Protein AF-A0A2H3IV23-F1 (afdb_monomer)

pLDDT: mean 81.57, std 17.46, range [33.62, 96.56]

Structure (mmCIF, N/CA/C/O backbone):
data_AF-A0A2H3IV23-F1
#
_entry.id   AF-A0A2H3IV23-F1
#
loop_
_atom_site.group_PDB
_atom_site.id
_atom_site.type_symbol
_atom_site.label_atom_id
_atom_site.label_alt_id
_atom_site.label_comp_id
_atom_site.label_asym_id
_atom_site.label_entity_id
_atom_site.label_seq_id
_atom_site.pdbx_PDB_ins_code
_atom_site.Cartn_x
_atom_site.Cartn_y
_atom_site.Cartn_z
_atom_site.occupancy
_atom_site.B_iso_or_equiv
_atom_site.auth_seq_id
_atom_site.auth_comp_id
_atom_site.auth_asym_id
_atom_site.auth_atom_id
_atom_site.pdbx_PDB_model_num
ATOM 1 N N . MET A 1 1 ? -26.158 -7.442 -4.035 1.00 34.50 1 MET A N 1
ATOM 2 C CA . MET A 1 1 ? -24.932 -8.212 -3.746 1.00 34.50 1 MET A CA 1
ATOM 3 C C . MET A 1 1 ? -24.919 -8.404 -2.241 1.00 34.50 1 MET A C 1
ATOM 5 O O . MET A 1 1 ? -25.072 -7.416 -1.539 1.00 34.50 1 MET A O 1
ATOM 9 N N . ASN A 1 2 ? -24.994 -9.652 -1.779 1.00 33.62 2 ASN A N 1
ATOM 10 C CA . ASN A 1 2 ? -25.450 -9.993 -0.429 1.00 33.62 2 ASN A CA 1
ATOM 11 C C . ASN A 1 2 ? -24.327 -9.905 0.611 1.00 33.62 2 ASN A C 1
ATOM 13 O O . ASN A 1 2 ? -23.191 -10.264 0.336 1.00 33.62 2 ASN A O 1
ATOM 17 N N . SER A 1 3 ? -24.723 -9.496 1.816 1.00 40.22 3 SER A N 1
ATOM 18 C CA . SER A 1 3 ? -23.963 -9.219 3.047 1.00 40.22 3 SER A CA 1
ATOM 19 C C . SER A 1 3 ? -23.136 -10.386 3.636 1.00 40.22 3 SER A C 1
ATOM 21 O O . SER A 1 3 ? -22.837 -10.371 4.826 1.00 40.22 3 SER A O 1
ATOM 23 N N . ILE A 1 4 ? -22.814 -11.424 2.860 1.00 42.53 4 ILE A N 1
ATOM 24 C CA . ILE A 1 4 ? -22.228 -12.684 3.360 1.00 42.53 4 ILE A CA 1
ATOM 25 C C . ILE A 1 4 ? -20.715 -12.782 3.065 1.00 42.53 4 ILE A C 1
ATOM 27 O O . ILE A 1 4 ? -20.032 -13.593 3.680 1.00 42.53 4 ILE A O 1
ATOM 31 N N . ASP A 1 5 ? -20.155 -11.921 2.208 1.00 45.47 5 ASP A N 1
ATOM 32 C CA . ASP A 1 5 ? -18.730 -11.990 1.826 1.00 45.47 5 ASP A CA 1
ATOM 33 C C . ASP A 1 5 ? -17.754 -11.290 2.795 1.00 45.47 5 ASP A C 1
ATOM 35 O O . ASP A 1 5 ? -16.554 -11.557 2.755 1.00 45.47 5 ASP A O 1
ATOM 39 N N . GLU A 1 6 ? -18.223 -10.439 3.713 1.00 47.69 6 GLU A N 1
ATOM 40 C CA . GLU A 1 6 ? -17.315 -9.668 4.585 1.00 47.69 6 GLU A CA 1
ATOM 41 C C . GLU A 1 6 ? -16.707 -10.497 5.730 1.00 47.69 6 GLU A C 1
ATOM 43 O O . GLU A 1 6 ? -15.592 -10.227 6.175 1.00 47.69 6 GLU A O 1
ATOM 48 N N . GLY A 1 7 ? -17.396 -11.549 6.188 1.00 39.31 7 GLY A N 1
ATOM 49 C CA . GLY A 1 7 ? -16.937 -12.374 7.314 1.00 39.31 7 GLY A CA 1
ATOM 50 C C . GLY A 1 7 ? -15.765 -13.304 6.976 1.00 39.31 7 GLY A C 1
ATOM 51 O O . GLY A 1 7 ? -14.946 -13.616 7.840 1.00 39.31 7 GLY A O 1
ATOM 52 N N . CYS A 1 8 ? -15.643 -13.735 5.718 1.00 44.31 8 CYS A N 1
ATOM 53 C CA . CYS A 1 8 ? -14.593 -14.668 5.296 1.00 44.31 8 CYS A CA 1
ATOM 54 C C . CYS A 1 8 ? -13.267 -13.987 4.924 1.00 44.31 8 CYS A C 1
ATOM 56 O O . CYS A 1 8 ? -12.233 -14.660 4.892 1.00 44.31 8 CYS A O 1
ATOM 58 N N . TYR A 1 9 ? -13.261 -12.671 4.700 1.00 48.44 9 TYR A N 1
ATOM 59 C CA . TYR A 1 9 ? -12.049 -11.939 4.319 1.00 48.44 9 TYR A CA 1
ATOM 60 C C . TYR A 1 9 ? -10.994 -11.920 5.443 1.00 48.44 9 TYR A C 1
ATOM 62 O O . TYR A 1 9 ? -9.793 -12.074 5.198 1.00 48.44 9 TYR A O 1
ATOM 70 N N . SER A 1 10 ? -11.446 -11.842 6.700 1.00 47.12 10 SER A N 1
ATOM 71 C CA . SER A 1 10 ? -10.565 -11.825 7.875 1.00 47.12 10 SER A CA 1
ATOM 72 C C . SER A 1 10 ? -9.782 -13.139 8.049 1.00 47.12 10 SER A C 1
ATOM 74 O O . SER A 1 10 ? -8.584 -13.117 8.325 1.00 47.12 10 SER A O 1
ATOM 76 N N . ILE A 1 11 ? -10.416 -14.294 7.799 1.00 49.06 11 ILE A N 1
ATOM 77 C CA . ILE A 1 11 ? -9.785 -15.618 7.964 1.00 49.06 11 ILE A CA 1
ATOM 78 C C . ILE A 1 11 ? -8.853 -15.956 6.791 1.00 49.06 11 ILE A C 1
ATOM 80 O O . ILE A 1 11 ? -7.791 -16.541 7.003 1.00 49.06 11 ILE A O 1
ATOM 84 N N . TYR A 1 12 ? -9.194 -15.560 5.559 1.00 44.66 12 TYR A N 1
ATOM 85 C CA . TYR A 1 12 ? -8.348 -15.809 4.381 1.00 44.66 12 TYR A CA 1
ATOM 86 C C . TYR A 1 12 ? -6.973 -15.122 4.482 1.00 44.66 12 TYR A C 1
ATOM 88 O O . TYR A 1 12 ? -5.968 -15.623 3.975 1.00 44.66 12 TYR A O 1
ATOM 96 N N . SER A 1 13 ? -6.914 -14.012 5.215 1.00 49.41 13 SER A N 1
ATOM 97 C CA . SER A 1 13 ? -5.696 -13.235 5.453 1.00 49.41 13 SER A CA 1
ATOM 98 C C . SER A 1 13 ? -4.696 -13.934 6.390 1.00 49.41 1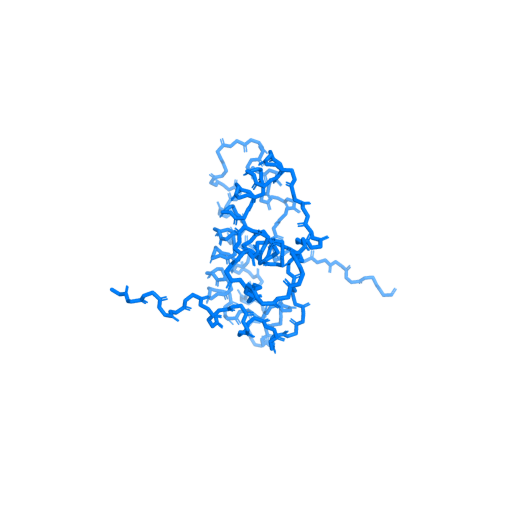3 SER A C 1
ATOM 100 O O . SER A 1 13 ? -3.506 -13.637 6.343 1.00 49.41 13 SER A O 1
ATOM 102 N N . ALA A 1 14 ? -5.139 -14.904 7.202 1.00 39.81 14 ALA A N 1
ATOM 103 C CA . ALA A 1 14 ? -4.300 -15.595 8.188 1.00 39.81 14 ALA A CA 1
ATOM 104 C C . ALA A 1 14 ? -3.403 -16.709 7.601 1.00 39.81 14 ALA A C 1
ATOM 106 O O . ALA A 1 14 ? -2.510 -17.198 8.289 1.00 39.81 14 ALA A O 1
ATOM 107 N N . GLY A 1 15 ? -3.644 -17.133 6.352 1.00 43.47 15 GLY A N 1
ATOM 108 C CA . GLY A 1 15 ? -2.881 -18.194 5.675 1.00 43.47 15 GLY A CA 1
ATOM 109 C C . GLY A 1 15 ? -1.707 -17.703 4.821 1.00 43.47 15 GLY A C 1
ATOM 110 O O . GLY A 1 15 ? -0.909 -18.517 4.354 1.00 43.47 15 GLY A O 1
ATOM 111 N N . ARG A 1 16 ? -1.585 -16.388 4.599 1.00 47.81 16 ARG A N 1
ATOM 112 C CA . ARG A 1 16 ? -0.392 -15.796 3.983 1.00 47.81 16 ARG A CA 1
ATOM 113 C C . ARG A 1 16 ? 0.693 -15.695 5.054 1.00 47.81 16 ARG A C 1
ATOM 115 O O . ARG A 1 16 ? 0.387 -15.413 6.211 1.00 47.81 16 ARG A O 1
ATOM 122 N N . GLN A 1 17 ? 1.952 -15.948 4.678 1.00 46.62 17 GLN A N 1
ATOM 123 C CA . GLN A 1 17 ? 3.106 -15.618 5.525 1.00 46.62 17 GLN A CA 1
ATOM 124 C C . GLN A 1 17 ? 2.877 -14.214 6.084 1.00 46.62 17 GLN A C 1
ATOM 126 O O . GLN A 1 17 ? 2.419 -13.354 5.337 1.00 46.62 17 GLN A O 1
ATOM 131 N N . TRP A 1 18 ? 3.086 -14.019 7.385 1.00 47.53 18 TRP A N 1
ATOM 132 C CA . TRP A 1 18 ? 2.712 -12.800 8.099 1.00 47.53 18 TRP A CA 1
ATOM 133 C C . TRP A 1 18 ? 3.399 -11.570 7.470 1.00 47.53 18 TRP A C 1
ATOM 135 O O . TRP A 1 18 ? 4.458 -11.141 7.905 1.00 47.53 18 TRP A O 1
ATOM 145 N N . SER A 1 19 ? 2.775 -10.982 6.451 1.00 52.44 19 SER A N 1
ATOM 146 C CA . SER A 1 19 ? 3.001 -9.617 5.968 1.00 52.44 19 SER A CA 1
ATOM 147 C C . SER A 1 19 ? 2.092 -8.648 6.735 1.00 52.44 19 SER A C 1
ATOM 149 O O . SER A 1 19 ? 1.723 -7.593 6.222 1.00 52.44 19 SER A O 1
ATOM 151 N N . GLY A 1 20 ? 1.616 -9.086 7.909 1.00 53.34 20 GLY A N 1
ATOM 152 C CA . GLY A 1 20 ? 0.446 -8.580 8.607 1.00 53.34 20 GLY A CA 1
ATOM 153 C C . GLY A 1 20 ? 0.659 -7.152 9.056 1.00 53.34 20 GLY A C 1
ATOM 154 O O . GLY A 1 20 ? 1.249 -6.903 10.105 1.00 53.34 20 GLY A O 1
ATOM 155 N N . ASN A 1 21 ? 0.153 -6.211 8.267 1.00 66.19 21 ASN A N 1
ATOM 156 C CA . ASN A 1 21 ? 0.008 -4.858 8.749 1.00 66.19 21 ASN A CA 1
ATOM 157 C C . ASN A 1 21 ? -0.947 -4.874 9.956 1.00 66.19 21 ASN A C 1
ATOM 159 O O . ASN A 1 21 ? -2.026 -5.469 9.916 1.00 66.19 21 ASN A O 1
ATOM 163 N N . ILE A 1 22 ? -0.550 -4.187 11.025 1.00 83.00 22 ILE A N 1
ATOM 164 C CA . ILE A 1 22 ? -1.355 -3.956 12.226 1.00 83.00 22 ILE A CA 1
ATOM 165 C C . ILE A 1 22 ? -2.680 -3.238 11.933 1.00 83.00 22 ILE A C 1
ATOM 167 O O . ILE A 1 22 ? -3.575 -3.292 12.771 1.00 83.00 22 ILE A O 1
ATOM 171 N N . VAL A 1 23 ? -2.823 -2.599 10.764 1.00 87.06 23 VAL A N 1
ATOM 172 C CA . VAL A 1 23 ? -4.066 -1.949 10.320 1.00 87.06 23 VAL A CA 1
ATOM 173 C C . VAL A 1 23 ? -5.225 -2.947 10.301 1.00 87.06 23 VAL A C 1
ATOM 175 O O . VAL A 1 23 ? -6.166 -2.780 11.066 1.00 87.06 23 VAL A O 1
ATOM 178 N N . THR A 1 24 ? -5.131 -4.049 9.554 1.00 84.06 24 THR A N 1
ATOM 179 C CA . THR A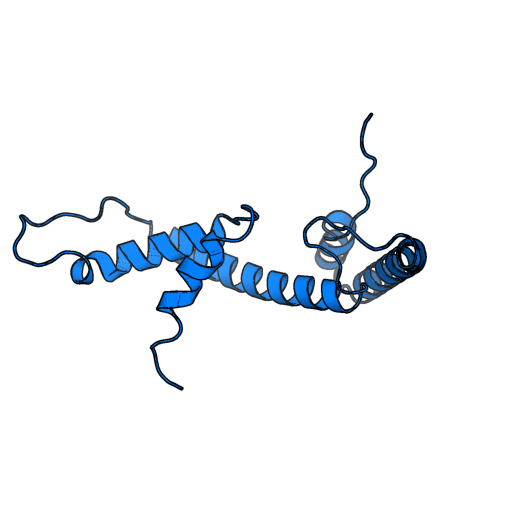 1 24 ? -6.217 -5.049 9.485 1.00 84.06 24 THR A CA 1
ATOM 180 C C . THR A 1 24 ? -6.529 -5.671 10.852 1.00 84.06 24 THR A C 1
ATOM 182 O O . THR A 1 24 ? -7.678 -5.970 11.168 1.00 84.06 24 THR A O 1
ATOM 185 N N . LEU A 1 25 ? -5.511 -5.841 11.705 1.00 87.38 25 LEU A N 1
ATOM 186 C CA . LEU A 1 25 ? -5.714 -6.326 13.072 1.00 87.38 25 LEU A CA 1
ATOM 187 C C . LEU A 1 25 ? -6.485 -5.310 13.925 1.00 87.38 25 LEU A C 1
ATOM 189 O O . LEU A 1 25 ? -7.413 -5.684 14.640 1.00 87.38 25 LEU A O 1
ATOM 193 N N . LYS A 1 26 ? -6.103 -4.032 13.871 1.00 90.62 26 LYS A N 1
ATOM 194 C CA . LYS A 1 26 ? -6.747 -2.971 14.649 1.00 90.62 26 LYS A CA 1
ATOM 195 C C . LYS A 1 26 ? -8.181 -2.723 14.184 1.00 90.62 26 LYS A C 1
ATOM 197 O O . LYS A 1 26 ? -9.052 -2.577 15.036 1.00 90.62 26 LYS A O 1
ATOM 202 N N . GLU A 1 27 ? -8.444 -2.776 12.880 1.00 88.31 27 GLU A N 1
ATOM 203 C CA . GLU A 1 27 ? -9.804 -2.760 12.329 1.00 88.31 27 GLU A CA 1
ATOM 204 C C . GLU A 1 27 ? -10.651 -3.897 12.919 1.00 88.31 27 GLU A C 1
ATOM 206 O O . GLU A 1 27 ? -11.740 -3.662 13.448 1.00 88.31 27 GLU A O 1
ATOM 211 N N . ALA A 1 28 ? -10.140 -5.132 12.877 1.00 89.00 28 ALA A N 1
ATOM 212 C CA . ALA A 1 28 ? -10.848 -6.291 13.408 1.00 89.00 28 ALA A CA 1
ATOM 213 C C . ALA A 1 28 ? -11.151 -6.146 14.910 1.00 89.00 28 ALA A C 1
ATOM 215 O O . ALA A 1 28 ? -12.253 -6.477 15.349 1.00 89.00 28 ALA A O 1
ATOM 216 N N . LEU A 1 29 ? -10.208 -5.611 15.694 1.00 91.81 29 LEU A N 1
ATOM 217 C CA . LEU A 1 29 ? -10.414 -5.343 17.120 1.00 91.81 29 LEU A CA 1
ATOM 218 C C . LEU A 1 29 ? -11.442 -4.232 17.370 1.00 91.81 29 LE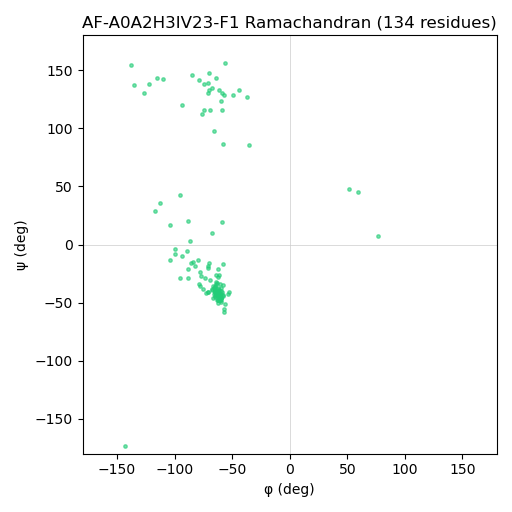U A C 1
ATOM 220 O O . LEU A 1 29 ? -12.248 -4.364 18.290 1.00 91.81 29 LEU A O 1
ATOM 224 N N . LEU A 1 30 ? -11.445 -3.168 16.562 1.00 91.12 30 LEU A N 1
ATOM 225 C CA . LEU A 1 30 ? -12.446 -2.101 16.640 1.00 91.12 30 LEU A CA 1
ATOM 226 C C . LEU A 1 30 ? -13.846 -2.647 16.356 1.00 91.12 30 LEU A C 1
ATOM 228 O O . LEU A 1 30 ? -14.742 -2.471 17.178 1.00 91.12 30 LEU A O 1
ATOM 232 N N . ARG A 1 31 ? -14.020 -3.389 15.254 1.00 89.12 31 ARG A N 1
ATOM 233 C CA . ARG A 1 31 ? -15.295 -4.044 14.912 1.00 89.12 31 ARG A CA 1
ATOM 234 C C . ARG A 1 31 ? -15.750 -4.999 16.019 1.00 89.12 31 ARG A C 1
ATOM 236 O O . ARG A 1 31 ? -16.920 -4.987 16.394 1.00 89.12 31 ARG A O 1
ATOM 243 N N . LEU A 1 32 ? -14.830 -5.792 16.574 1.00 91.00 32 LEU A N 1
ATOM 244 C CA . LEU A 1 32 ? -15.113 -6.692 17.695 1.00 91.00 32 LEU A CA 1
ATOM 245 C C . LEU A 1 32 ? -15.603 -5.925 18.927 1.00 91.00 32 LEU A C 1
ATOM 247 O O . LEU A 1 32 ? -16.601 -6.323 19.522 1.00 91.00 32 LEU A O 1
ATOM 251 N N . ALA A 1 33 ? -14.937 -4.829 19.292 1.00 90.75 33 ALA A N 1
ATOM 252 C CA . ALA A 1 33 ? -15.329 -4.006 20.431 1.00 90.75 33 ALA A CA 1
ATOM 253 C C . ALA A 1 33 ? -16.695 -3.337 20.209 1.00 90.75 33 ALA A C 1
ATOM 255 O O . ALA A 1 33 ? -17.522 -3.309 21.117 1.00 90.75 33 ALA A O 1
ATOM 256 N N . THR A 1 34 ? -16.964 -2.846 18.995 1.00 88.75 34 THR A N 1
ATOM 257 C CA . THR A 1 34 ? -18.244 -2.220 18.624 1.00 88.75 34 THR A CA 1
ATOM 258 C C . THR A 1 34 ? -19.414 -3.204 18.658 1.00 88.75 34 THR A C 1
ATOM 260 O O . THR A 1 34 ? -20.522 -2.827 19.035 1.00 88.75 34 THR A O 1
ATOM 263 N N . HIS A 1 35 ? -19.184 -4.460 18.278 1.00 88.31 35 HIS A N 1
ATOM 264 C CA . HIS A 1 35 ? -20.223 -5.490 18.200 1.00 88.31 35 HIS A CA 1
ATOM 265 C C . HIS A 1 35 ? -20.174 -6.497 19.355 1.00 88.31 35 HIS A C 1
ATOM 267 O O . HIS A 1 35 ? -20.795 -7.556 19.267 1.00 88.31 35 HIS A O 1
ATOM 273 N N . TRP A 1 36 ? -19.476 -6.173 20.447 1.00 89.12 36 TRP A N 1
ATOM 274 C CA . TRP A 1 36 ? -19.256 -7.082 21.572 1.00 89.12 36 TRP A CA 1
ATOM 275 C C . TRP A 1 36 ? -20.556 -7.665 22.145 1.00 89.12 36 TRP A C 1
ATOM 277 O O . TRP A 1 36 ? -20.654 -8.875 22.345 1.00 89.12 36 TRP A O 1
ATOM 287 N N . ASP A 1 37 ? -21.591 -6.836 22.297 1.00 85.50 37 ASP A N 1
ATOM 288 C CA . ASP A 1 37 ? -22.907 -7.252 22.807 1.00 85.50 37 ASP A CA 1
ATOM 289 C C . ASP A 1 37 ? -23.614 -8.291 21.918 1.00 85.50 37 ASP A C 1
ATOM 291 O O . ASP A 1 37 ? -24.512 -8.992 22.374 1.00 85.50 37 ASP A O 1
ATOM 295 N N . GLN A 1 38 ? -23.235 -8.392 20.641 1.00 86.12 38 GLN A N 1
ATOM 296 C CA . GLN A 1 38 ? -23.768 -9.390 19.707 1.00 86.12 38 GLN A CA 1
ATOM 297 C C . GLN A 1 38 ? -22.968 -10.699 19.747 1.00 86.12 38 GLN A C 1
ATOM 299 O O . GLN A 1 38 ? -23.464 -11.737 19.311 1.00 86.12 38 GLN A O 1
ATOM 304 N N . LEU A 1 39 ? -21.723 -10.644 20.233 1.00 82.50 39 LEU A N 1
ATOM 305 C CA . LEU A 1 39 ? -20.805 -11.781 20.316 1.00 82.50 39 LEU A CA 1
ATOM 306 C C . LEU A 1 39 ? -20.955 -12.555 21.630 1.00 82.50 39 LEU A C 1
ATOM 308 O O . LEU A 1 39 ? -20.701 -13.759 21.659 1.00 82.50 39 LEU A O 1
ATOM 312 N N . VAL A 1 40 ? -21.359 -11.882 22.710 1.00 83.31 40 VAL A N 1
ATOM 313 C CA . VAL A 1 40 ? -21.574 -12.504 24.021 1.00 83.31 40 VAL A CA 1
ATOM 314 C C . VAL A 1 40 ? -23.043 -12.899 24.178 1.00 83.31 40 VAL A C 1
ATOM 316 O O . VAL A 1 40 ? -23.934 -12.057 24.130 1.00 83.31 40 VAL A O 1
ATOM 319 N N . ASP A 1 41 ? -23.304 -14.193 24.384 1.00 69.44 41 ASP A N 1
ATOM 320 C CA . ASP A 1 41 ? -24.653 -14.708 24.636 1.00 69.44 41 ASP A CA 1
ATOM 321 C C . ASP A 1 41 ? -25.150 -14.259 26.024 1.00 69.44 41 ASP A C 1
ATOM 323 O O . ASP A 1 41 ? -24.442 -14.387 27.027 1.00 69.44 41 ASP A O 1
ATOM 327 N N . GLY A 1 42 ? -26.383 -13.748 26.096 1.00 60.56 42 GLY A N 1
ATOM 328 C CA . GLY A 1 42 ? -26.947 -13.031 27.254 1.00 60.56 42 GLY A CA 1
ATOM 329 C C . GLY A 1 42 ? -27.176 -13.864 28.525 1.00 60.56 42 GLY A C 1
ATOM 330 O O . GLY A 1 42 ? -27.830 -13.395 29.456 1.00 60.56 42 GLY A O 1
ATOM 331 N N . ASN A 1 43 ? -26.669 -15.097 28.567 1.00 60.03 43 ASN A N 1
ATOM 332 C CA . ASN A 1 43 ? -26.844 -16.063 29.653 1.00 60.03 43 ASN A CA 1
ATOM 333 C C . ASN A 1 43 ? -25.646 -16.150 30.613 1.00 60.03 43 ASN A C 1
ATOM 335 O O . ASN A 1 43 ? -25.718 -16.880 31.604 1.00 60.03 43 ASN A O 1
ATOM 339 N N . GLN A 1 44 ? -24.550 -15.436 30.346 1.00 59.66 44 GLN A N 1
ATOM 340 C CA . GLN A 1 44 ? -23.396 -15.356 31.245 1.00 59.66 44 GLN A CA 1
ATOM 341 C C . GLN A 1 44 ? -23.315 -13.954 31.858 1.00 59.66 44 GLN A C 1
ATOM 343 O O . GLN A 1 44 ? -23.658 -12.974 31.201 1.00 59.66 44 GLN A O 1
ATOM 348 N N . GLU A 1 45 ? -22.923 -13.873 33.136 1.00 66.94 45 GLU A N 1
ATOM 349 C CA . GLU A 1 45 ? -22.710 -12.621 33.880 1.00 66.94 45 GLU A CA 1
ATOM 350 C C . GLU A 1 45 ? -22.099 -11.553 32.973 1.00 66.94 45 GLU A C 1
ATOM 352 O O . GLU A 1 45 ? -21.097 -11.841 32.339 1.00 66.94 45 GLU A O 1
ATOM 357 N N . GLN A 1 46 ? -22.713 -10.368 32.897 1.00 69.94 46 GLN A N 1
ATOM 358 C CA . GLN A 1 46 ? -22.411 -9.261 31.978 1.00 69.94 46 GLN A CA 1
ATOM 359 C C . GLN A 1 46 ? -20.901 -9.101 31.673 1.00 69.94 46 GLN A C 1
ATOM 361 O O . GLN A 1 46 ? -20.196 -8.331 32.333 1.00 69.94 46 GLN A O 1
ATOM 366 N N . ILE A 1 47 ? -20.392 -9.849 30.685 1.00 83.19 47 ILE A N 1
ATOM 367 C CA . ILE A 1 47 ? -18.963 -9.874 30.364 1.00 83.19 47 ILE A CA 1
ATOM 368 C C . ILE A 1 47 ? -18.664 -8.584 29.613 1.00 83.19 47 ILE A C 1
ATOM 370 O O . ILE A 1 47 ? -19.136 -8.386 28.496 1.00 83.19 47 ILE A O 1
ATOM 374 N N . GLN A 1 48 ? -17.887 -7.700 30.231 1.00 85.75 48 GLN A N 1
ATOM 375 C CA . GLN A 1 48 ? -17.433 -6.471 29.587 1.00 85.75 48 GLN A CA 1
ATOM 376 C C . GLN A 1 48 ? -16.406 -6.792 28.496 1.00 85.75 48 GLN A C 1
ATOM 378 O O . GLN A 1 48 ? -15.620 -7.733 28.639 1.00 85.75 48 GLN A O 1
ATOM 383 N N . CYS A 1 49 ? -16.387 -5.994 27.427 1.00 88.25 49 CYS A N 1
ATOM 384 C CA . CYS A 1 49 ? -15.378 -6.128 26.381 1.00 88.25 49 CYS A CA 1
ATOM 385 C C . CYS A 1 49 ? -13.975 -5.955 26.990 1.00 88.25 49 CYS A C 1
ATOM 387 O O . CYS A 1 49 ? -13.742 -4.988 27.717 1.00 88.25 49 CYS A O 1
ATOM 389 N N . PRO A 1 50 ? -13.010 -6.853 26.725 1.00 90.38 50 PRO A N 1
ATOM 390 C CA . PRO A 1 50 ? -11.666 -6.733 27.290 1.00 90.38 50 PRO A CA 1
ATOM 391 C C . PRO A 1 50 ? -10.863 -5.570 26.688 1.00 90.38 50 PRO A C 1
ATOM 393 O O . PRO A 1 50 ? -9.847 -5.170 27.255 1.00 90.38 50 PRO A O 1
ATOM 396 N N . VAL A 1 51 ? -11.301 -5.029 25.548 1.00 90.12 51 VAL A N 1
ATOM 397 C CA . VAL A 1 51 ? -10.625 -3.954 24.817 1.00 90.12 51 VAL A CA 1
ATOM 398 C C . VAL A 1 51 ? -11.551 -2.756 24.648 1.00 90.12 51 VAL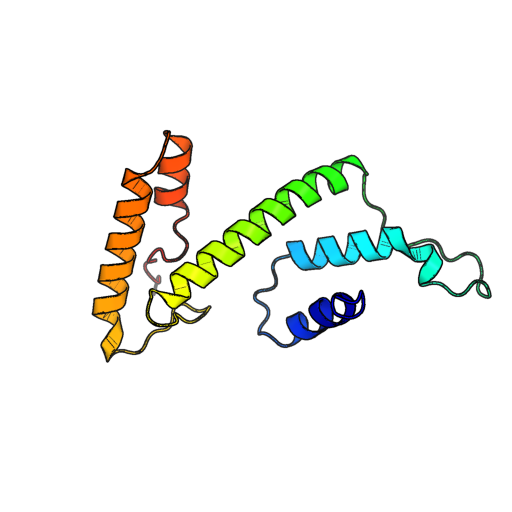 A C 1
ATOM 400 O O . VAL A 1 51 ? -12.734 -2.900 24.351 1.00 90.12 51 VAL A O 1
ATOM 403 N N . HIS A 1 52 ? -10.994 -1.564 24.838 1.00 89.56 52 HIS A N 1
ATOM 404 C CA . HIS A 1 52 ? -11.694 -0.297 24.673 1.00 89.56 52 HIS A CA 1
ATOM 405 C C . HIS A 1 52 ? -10.787 0.647 23.900 1.00 89.56 52 HIS A C 1
ATOM 407 O O . HIS A 1 52 ? -9.590 0.721 24.179 1.00 89.56 52 HIS A O 1
ATOM 413 N N . PHE A 1 53 ? -11.370 1.364 22.951 1.00 89.75 53 PHE A N 1
ATOM 414 C CA . PHE A 1 53 ? -10.670 2.337 22.127 1.00 89.75 53 PHE A CA 1
ATOM 415 C C . PHE A 1 53 ? -11.229 3.720 22.412 1.00 89.75 53 PHE A C 1
ATOM 417 O O . PHE A 1 53 ? -12.433 3.876 22.637 1.00 89.75 53 PHE A O 1
ATOM 424 N N . ASP A 1 54 ? -10.355 4.720 22.407 1.00 92.94 54 ASP A N 1
ATOM 425 C CA . ASP A 1 54 ? -10.806 6.100 22.468 1.00 92.94 54 ASP A CA 1
ATOM 426 C C . ASP A 1 54 ? -11.553 6.452 21.161 1.00 92.94 54 ASP A C 1
ATOM 428 O O . ASP A 1 54 ? -11.073 6.110 20.076 1.00 92.94 54 ASP A O 1
ATOM 432 N N . PRO A 1 55 ? -12.722 7.121 21.217 1.00 91.00 55 PRO A N 1
ATOM 433 C CA . PRO A 1 55 ? -13.485 7.445 20.013 1.00 91.00 55 PRO A CA 1
ATOM 434 C C . PRO A 1 55 ? -12.710 8.282 18.991 1.00 91.00 55 PRO A C 1
ATOM 436 O O . PRO A 1 55 ? -12.880 8.082 17.790 1.00 91.00 55 PRO A O 1
ATOM 439 N N . LYS A 1 56 ? -11.842 9.192 19.450 1.00 93.12 56 LYS A N 1
ATOM 440 C CA . LYS A 1 56 ? -11.012 10.011 18.564 1.00 93.12 56 LYS A CA 1
ATOM 441 C C . LYS A 1 56 ? -9.924 9.161 17.909 1.00 93.12 56 LYS A C 1
ATOM 443 O O . LYS A 1 56 ? -9.681 9.299 16.716 1.00 93.12 56 LYS A O 1
ATOM 448 N N . GLU A 1 57 ? -9.310 8.249 18.662 1.00 91.31 57 GLU A N 1
ATOM 449 C CA . GLU A 1 57 ? -8.333 7.298 18.115 1.00 91.31 57 GLU A CA 1
ATOM 450 C C . GLU A 1 57 ? -8.960 6.391 17.042 1.00 91.31 57 GLU A C 1
ATOM 452 O O . GLU A 1 57 ? -8.323 6.093 16.031 1.00 91.31 57 GLU A O 1
ATOM 457 N N . ALA A 1 58 ? -10.205 5.955 17.246 1.00 91.25 58 ALA A N 1
ATOM 458 C CA . ALA A 1 58 ? -10.937 5.160 16.265 1.00 91.25 58 ALA A CA 1
ATOM 459 C C . ALA A 1 58 ? -11.208 5.954 14.975 1.00 91.25 58 ALA A C 1
ATOM 461 O O . ALA A 1 58 ? -10.987 5.437 13.884 1.00 91.25 58 ALA A O 1
ATOM 462 N N . GLU A 1 59 ? -11.631 7.217 15.088 1.00 92.12 59 GLU A N 1
ATOM 463 C CA . GLU A 1 59 ? -11.857 8.096 13.933 1.00 92.12 59 GLU A CA 1
ATOM 464 C C . GLU A 1 59 ? -10.567 8.342 13.135 1.00 92.12 59 GLU A C 1
ATOM 466 O O . GLU A 1 59 ? -10.545 8.154 11.918 1.00 92.12 59 GLU A O 1
ATOM 471 N N . GLU A 1 60 ? -9.470 8.686 13.817 1.00 93.69 60 GLU A N 1
ATOM 472 C CA . GLU A 1 60 ? -8.151 8.859 13.193 1.00 93.69 60 GLU A CA 1
ATOM 473 C C . GLU A 1 60 ? -7.675 7.568 12.510 1.00 93.69 60 GLU A C 1
ATOM 475 O O . GLU A 1 60 ? -7.088 7.604 11.424 1.00 93.69 60 GLU A O 1
ATOM 480 N N . PHE A 1 61 ? -7.962 6.415 13.118 1.00 92.69 61 PHE A N 1
ATOM 481 C CA . PHE A 1 61 ? -7.625 5.121 12.548 1.00 92.69 61 PHE A CA 1
ATOM 482 C C . PHE A 1 61 ? -8.376 4.833 11.242 1.00 92.69 61 PHE A C 1
ATOM 484 O O . PHE A 1 61 ? -7.749 4.342 10.308 1.00 92.69 61 PHE A O 1
ATOM 491 N N . PHE A 1 62 ? -9.664 5.167 11.129 1.00 89.44 62 PHE A N 1
ATOM 492 C CA . PHE A 1 62 ? -10.415 4.936 9.886 1.00 89.44 62 PHE A CA 1
ATOM 493 C C . PHE A 1 62 ? -9.877 5.758 8.707 1.00 89.44 62 PHE A C 1
ATOM 495 O O . PHE A 1 62 ? -9.850 5.273 7.576 1.00 89.44 62 PHE A O 1
ATOM 502 N N . VAL A 1 63 ? -9.383 6.976 8.955 1.00 93.00 63 VAL A N 1
ATOM 503 C CA . VAL A 1 63 ? -8.710 7.774 7.912 1.00 93.00 63 VAL A CA 1
ATOM 504 C C . VAL A 1 63 ? -7.405 7.105 7.475 1.00 93.00 63 VAL A C 1
ATOM 506 O O . VAL A 1 63 ? -7.103 7.027 6.283 1.00 93.00 63 VAL A O 1
ATOM 509 N N . LEU A 1 64 ? -6.628 6.597 8.434 1.00 91.62 64 LEU A N 1
ATOM 510 C CA . LEU A 1 64 ? -5.395 5.865 8.150 1.00 91.62 64 LEU A CA 1
ATOM 511 C C . LEU A 1 64 ? -5.669 4.575 7.369 1.00 91.62 64 LEU A C 1
ATOM 513 O O . LEU A 1 64 ? -4.946 4.274 6.421 1.00 91.62 64 LEU A O 1
ATOM 517 N N . GLU A 1 65 ? -6.699 3.826 7.753 1.00 89.50 65 GLU A N 1
ATOM 518 C CA . GLU A 1 65 ? -7.110 2.592 7.091 1.00 89.50 65 GLU A CA 1
ATOM 519 C C . GLU A 1 65 ? -7.499 2.832 5.630 1.00 89.50 65 GLU A C 1
ATOM 521 O O . GLU A 1 65 ? -7.008 2.120 4.755 1.00 89.50 65 GLU A O 1
ATOM 526 N N . ASP A 1 66 ? -8.321 3.845 5.349 1.00 88.75 66 ASP A N 1
ATOM 527 C CA . ASP A 1 66 ? -8.736 4.181 3.982 1.00 88.75 66 ASP A CA 1
ATOM 528 C C . ASP A 1 66 ? -7.529 4.537 3.097 1.00 88.75 66 ASP A C 1
ATOM 530 O O . ASP A 1 66 ? -7.389 4.032 1.977 1.00 88.75 66 ASP A O 1
ATOM 534 N N . ASN A 1 67 ? -6.594 5.332 3.626 1.00 89.19 67 ASN A N 1
ATOM 535 C CA . ASN A 1 67 ? -5.344 5.648 2.936 1.00 89.19 67 ASN A CA 1
ATOM 536 C C . ASN A 1 67 ? -4.491 4.393 2.698 1.00 89.19 67 ASN A C 1
ATOM 538 O O . ASN A 1 67 ? -3.972 4.192 1.597 1.00 89.19 67 ASN A O 1
ATOM 542 N N . TRP A 1 68 ? -4.373 3.522 3.701 1.00 88.06 68 TRP A N 1
ATOM 543 C CA . TRP A 1 68 ? -3.632 2.268 3.583 1.00 88.06 68 TRP A CA 1
ATOM 544 C C . TRP A 1 68 ? -4.253 1.319 2.551 1.00 88.06 68 TRP A C 1
ATOM 546 O O . TRP A 1 68 ? -3.528 0.703 1.764 1.00 88.06 68 TRP A O 1
ATOM 556 N N . PHE A 1 69 ? -5.580 1.214 2.513 1.00 86.31 69 PHE A N 1
ATOM 557 C CA . PHE A 1 69 ? -6.300 0.387 1.551 1.00 86.31 69 PHE A CA 1
ATOM 558 C C . PHE A 1 69 ? -6.062 0.871 0.116 1.00 86.31 69 PHE A C 1
ATOM 560 O O . PHE A 1 69 ? -5.688 0.080 -0.754 1.00 86.31 69 PHE A O 1
ATOM 567 N N . LYS A 1 70 ? -6.184 2.183 -0.122 1.00 88.69 70 LYS A N 1
ATOM 568 C CA . LYS A 1 70 ? -5.891 2.800 -1.426 1.00 88.69 70 LYS A CA 1
ATOM 569 C C . LYS A 1 70 ? -4.443 2.563 -1.856 1.00 88.69 70 LYS A C 1
ATOM 571 O O . LYS A 1 70 ? -4.206 2.154 -2.993 1.00 88.69 70 LYS A O 1
ATOM 576 N N . ALA A 1 71 ? -3.489 2.760 -0.947 1.00 87.00 71 ALA A N 1
ATOM 577 C CA . ALA A 1 71 ? -2.075 2.517 -1.219 1.00 87.00 71 ALA A CA 1
ATOM 578 C C . ALA A 1 71 ? -1.802 1.039 -1.542 1.00 87.00 71 ALA A C 1
ATOM 580 O O . ALA A 1 71 ? -1.056 0.738 -2.468 1.00 87.00 71 ALA A O 1
ATOM 581 N N . SER A 1 72 ? -2.456 0.111 -0.839 1.00 87.62 72 SER A N 1
ATOM 582 C CA . SER A 1 72 ? 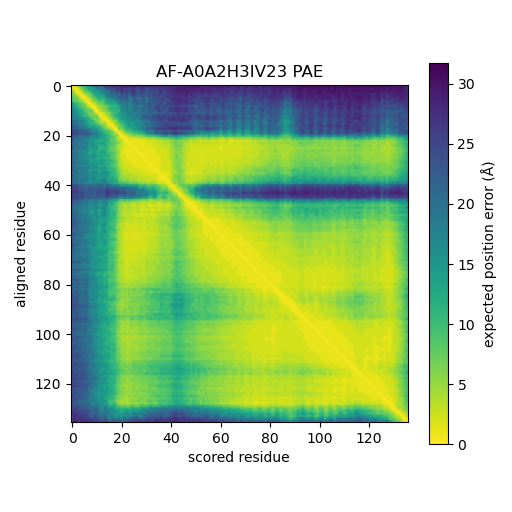-2.309 -1.328 -1.080 1.00 87.62 72 SER A CA 1
ATOM 583 C C . SER A 1 72 ? -2.795 -1.725 -2.474 1.00 87.62 72 SER A C 1
ATOM 585 O O . SER A 1 72 ? -2.101 -2.456 -3.175 1.00 87.62 72 SER A O 1
ATOM 587 N N . ILE A 1 73 ? -3.940 -1.196 -2.920 1.00 88.38 73 ILE A N 1
ATOM 588 C CA . ILE A 1 73 ? -4.439 -1.413 -4.289 1.00 88.38 73 ILE A CA 1
ATOM 589 C C . ILE A 1 73 ? -3.439 -0.889 -5.323 1.00 88.38 73 ILE A C 1
ATOM 591 O O . ILE A 1 73 ? -3.161 -1.571 -6.310 1.00 88.38 73 ILE A O 1
ATOM 595 N N . LEU A 1 74 ? -2.896 0.309 -5.100 1.00 90.44 74 LEU A N 1
ATOM 596 C CA . LEU A 1 74 ? -1.928 0.918 -6.008 1.00 90.44 74 LEU A CA 1
ATOM 597 C C . LEU A 1 74 ? -0.644 0.083 -6.116 1.00 90.44 74 LEU A C 1
ATOM 599 O O . LEU A 1 74 ? -0.177 -0.182 -7.223 1.00 90.44 74 LEU A O 1
ATOM 603 N N . VAL A 1 75 ? -0.110 -0.390 -4.989 1.00 90.06 75 VAL A N 1
ATOM 604 C CA . VAL A 1 75 ? 1.093 -1.233 -4.969 1.00 90.06 75 VAL A CA 1
ATOM 605 C C . VAL A 1 75 ? 0.841 -2.579 -5.653 1.00 90.06 75 VAL A C 1
ATOM 607 O O . VAL A 1 75 ? 1.681 -3.020 -6.434 1.00 90.06 75 VAL A O 1
ATOM 610 N N . GLU A 1 76 ? -0.309 -3.223 -5.431 1.00 90.50 76 GLU A N 1
ATOM 611 C CA . GLU A 1 76 ? -0.660 -4.464 -6.141 1.00 90.50 76 GLU A CA 1
ATOM 612 C C . GLU A 1 76 ? -0.799 -4.240 -7.652 1.00 90.50 76 GLU A C 1
ATOM 614 O O . GLU A 1 76 ? -0.344 -5.061 -8.452 1.00 90.50 76 GLU A O 1
ATOM 619 N N . HIS A 1 77 ? -1.359 -3.101 -8.067 1.00 92.12 77 HIS A N 1
ATOM 620 C CA . HIS A 1 77 ? -1.379 -2.730 -9.477 1.00 92.12 77 HIS A CA 1
ATOM 621 C C . HIS A 1 77 ? 0.043 -2.584 -10.036 1.00 92.12 77 HIS A C 1
ATOM 623 O O . HIS A 1 77 ? 0.338 -3.122 -11.106 1.00 92.12 77 HIS A O 1
ATOM 629 N N . TRP A 1 78 ? 0.952 -1.934 -9.308 1.00 92.62 78 TRP A N 1
ATOM 630 C CA . TRP A 1 78 ? 2.344 -1.820 -9.735 1.00 92.62 78 TRP A CA 1
ATOM 631 C C . TRP A 1 78 ? 3.073 -3.164 -9.795 1.00 92.62 78 TRP A C 1
ATOM 633 O O . TRP A 1 78 ? 3.838 -3.404 -10.725 1.00 92.62 78 TRP A O 1
ATOM 643 N N . ARG A 1 79 ? 2.792 -4.088 -8.876 1.00 92.88 79 ARG A N 1
ATOM 644 C CA . ARG A 1 79 ? 3.329 -5.455 -8.960 1.00 92.88 79 ARG A CA 1
ATOM 645 C C . ARG A 1 79 ? 2.910 -6.148 -10.256 1.00 92.88 79 ARG A C 1
ATOM 647 O O . ARG A 1 79 ? 3.752 -6.757 -10.906 1.00 92.88 79 ARG A O 1
ATOM 654 N N . SER A 1 80 ? 1.656 -5.977 -10.682 1.00 92.38 80 SER A N 1
ATOM 655 C CA . SER A 1 80 ? 1.157 -6.586 -11.927 1.00 92.38 80 SER A CA 1
ATOM 656 C C . SER A 1 80 ? 1.852 -6.063 -13.193 1.00 92.38 80 SER A C 1
ATOM 658 O O . SER A 1 80 ? 2.046 -6.808 -14.150 1.00 92.38 80 SER A O 1
ATOM 660 N N . ILE A 1 81 ? 2.279 -4.794 -13.215 1.00 92.94 81 ILE A N 1
ATOM 661 C CA . ILE A 1 81 ? 3.026 -4.225 -14.357 1.00 92.94 81 ILE A CA 1
ATOM 662 C C . ILE A 1 81 ? 4.526 -4.564 -14.310 1.00 92.94 81 ILE A C 1
ATOM 664 O O . ILE A 1 81 ? 5.203 -4.500 -15.341 1.00 92.94 81 ILE A O 1
ATOM 668 N N . LEU A 1 82 ? 5.036 -4.956 -13.138 1.00 93.25 82 LEU A N 1
ATOM 669 C CA . LEU A 1 82 ? 6.419 -5.369 -12.882 1.00 93.25 82 LEU A CA 1
ATOM 670 C C . LEU A 1 82 ? 6.590 -6.901 -12.952 1.00 93.25 82 LEU A C 1
ATOM 672 O O . LEU A 1 82 ? 7.289 -7.482 -12.131 1.00 93.25 82 LEU A O 1
ATOM 676 N N . ASP A 1 83 ? 5.968 -7.541 -13.949 1.00 92.44 83 ASP A N 1
ATOM 677 C CA . ASP A 1 83 ? 6.034 -8.998 -14.191 1.00 92.44 83 ASP A CA 1
ATOM 678 C C . ASP A 1 83 ? 5.526 -9.846 -13.008 1.00 92.44 83 ASP A C 1
ATOM 680 O O . ASP A 1 83 ? 6.159 -10.820 -12.605 1.00 92.44 83 ASP A O 1
ATOM 684 N N . ASP A 1 84 ? 4.379 -9.449 -12.443 1.00 89.50 84 ASP A N 1
ATOM 685 C CA . ASP A 1 84 ? 3.759 -10.090 -11.275 1.00 89.50 84 ASP A CA 1
ATOM 686 C C . ASP A 1 84 ? 4.745 -10.249 -10.103 1.00 89.50 84 ASP A C 1
ATOM 688 O O . ASP A 1 84 ? 4.870 -11.320 -9.500 1.00 89.50 84 ASP A O 1
ATOM 692 N N . LEU A 1 85 ? 5.452 -9.153 -9.797 1.00 88.56 85 LEU A N 1
ATOM 693 C CA . LEU A 1 85 ? 6.499 -9.101 -8.781 1.00 88.56 85 LEU A CA 1
ATOM 694 C C . LEU A 1 85 ? 6.020 -9.709 -7.456 1.00 88.56 85 LEU A C 1
ATOM 696 O O . LEU A 1 85 ? 4.984 -9.312 -6.905 1.00 88.56 85 LEU A O 1
ATOM 700 N N . GLY A 1 86 ? 6.812 -10.643 -6.922 1.00 83.56 86 GLY A N 1
ATOM 701 C CA . GLY A 1 86 ? 6.549 -11.262 -5.630 1.00 83.56 86 GLY A CA 1
ATOM 702 C C . GLY A 1 86 ? 6.419 -10.230 -4.506 1.00 83.56 86 GLY A C 1
ATOM 703 O O . GLY A 1 86 ? 6.945 -9.117 -4.568 1.00 83.56 86 GLY A O 1
ATOM 704 N N . GLN A 1 87 ? 5.718 -10.593 -3.429 1.00 81.50 87 GLN A N 1
ATOM 705 C CA . GLN A 1 87 ? 5.617 -9.732 -2.238 1.00 81.50 87 GLN A CA 1
ATOM 706 C C . GLN A 1 87 ? 6.988 -9.468 -1.597 1.00 81.50 87 GLN A C 1
ATOM 708 O O . GLN A 1 87 ? 7.184 -8.436 -0.964 1.00 81.50 87 GLN A O 1
ATOM 713 N N . ASP A 1 88 ? 7.915 -10.397 -1.796 1.00 80.94 88 ASP A N 1
ATOM 714 C CA . ASP A 1 88 ? 9.320 -10.383 -1.399 1.00 80.94 88 ASP A CA 1
ATOM 715 C C . ASP A 1 88 ? 10.241 -9.703 -2.430 1.00 80.94 88 ASP A C 1
ATOM 717 O O . ASP A 1 88 ? 11.454 -9.698 -2.247 1.00 80.94 88 ASP A O 1
ATOM 721 N N . GLY A 1 89 ? 9.690 -9.146 -3.515 1.00 83.56 89 GLY A N 1
ATOM 722 C CA . GLY A 1 89 ? 10.464 -8.514 -4.584 1.00 83.56 89 GLY A CA 1
ATOM 723 C C . GLY A 1 89 ? 11.140 -9.502 -5.537 1.00 83.56 89 GLY A C 1
ATOM 724 O O . GLY A 1 89 ? 11.915 -9.079 -6.394 1.00 83.56 89 GLY A O 1
ATOM 725 N N . TRP A 1 90 ? 10.862 -10.805 -5.427 1.00 87.00 90 TRP A N 1
ATOM 726 C CA . TRP A 1 90 ? 11.475 -11.793 -6.308 1.00 87.00 90 TRP A CA 1
ATOM 727 C C . TRP A 1 90 ? 10.879 -11.753 -7.713 1.00 87.00 90 TRP A C 1
ATOM 729 O O . TRP A 1 90 ? 9.664 -11.685 -7.916 1.00 87.00 90 TRP A O 1
ATOM 739 N N . VAL A 1 91 ? 11.776 -11.869 -8.687 1.00 89.69 91 VAL A N 1
ATOM 740 C CA . VAL A 1 91 ? 11.499 -11.919 -10.121 1.00 89.69 91 VAL A CA 1
ATOM 741 C C . VAL A 1 91 ? 12.389 -12.988 -10.756 1.00 89.69 91 VAL A C 1
ATOM 743 O O . VAL A 1 91 ? 13.451 -13.340 -10.235 1.00 89.69 91 VAL A O 1
ATOM 746 N N . LYS A 1 92 ? 11.957 -13.553 -11.885 1.00 89.81 92 LYS A N 1
ATOM 747 C CA . LYS A 1 92 ? 12.780 -14.501 -12.644 1.00 89.81 92 LYS A CA 1
ATOM 748 C C . LYS A 1 92 ? 14.030 -13.800 -13.172 1.00 89.81 92 LYS A C 1
ATOM 750 O O . LYS A 1 92 ? 13.957 -12.672 -13.642 1.00 89.81 92 LYS A O 1
ATOM 755 N N . HIS A 1 93 ? 15.158 -14.508 -13.184 1.00 92.19 93 HIS A N 1
ATOM 756 C CA . HIS A 1 93 ? 16.432 -13.968 -13.671 1.00 92.19 93 HIS A CA 1
ATOM 757 C C . HIS A 1 93 ? 16.331 -13.360 -15.083 1.00 92.19 93 HIS A C 1
ATOM 759 O O . HIS A 1 93 ? 16.875 -12.294 -15.335 1.00 92.19 93 HIS A O 1
ATOM 765 N N . GLU A 1 94 ? 15.587 -14.011 -15.980 1.00 94.50 94 GLU A N 1
ATOM 766 C CA . GLU A 1 94 ? 15.352 -13.555 -17.358 1.00 94.50 94 GLU A CA 1
ATOM 767 C C . GLU A 1 94 ? 14.574 -12.235 -17.470 1.00 94.50 94 GLU A C 1
ATOM 769 O O . GLU A 1 94 ? 14.757 -11.519 -18.448 1.00 94.50 94 GLU A O 1
ATOM 774 N N . SER A 1 95 ? 13.755 -11.903 -16.469 1.00 92.94 95 SER A N 1
ATOM 775 C CA . SER A 1 95 ? 12.955 -10.674 -16.424 1.00 92.94 95 SER A CA 1
ATOM 776 C C . SER A 1 95 ? 13.589 -9.578 -15.559 1.00 92.94 95 SER A C 1
ATOM 778 O O . SER A 1 95 ? 13.081 -8.460 -15.544 1.00 92.94 95 SER A O 1
ATOM 780 N N . TYR A 1 96 ? 14.664 -9.875 -14.816 1.00 91.75 96 TYR A N 1
ATOM 781 C CA . TYR A 1 96 ? 15.205 -8.985 -13.781 1.00 91.75 96 TYR A CA 1
ATOM 782 C C . TYR A 1 96 ? 15.569 -7.599 -14.328 1.00 91.75 96 TYR A C 1
ATOM 784 O O . TYR A 1 96 ? 15.037 -6.598 -13.858 1.00 91.75 96 TYR A O 1
ATOM 792 N N . GLU A 1 97 ? 16.412 -7.547 -15.361 1.00 94.44 97 GLU A N 1
ATOM 793 C CA . GLU A 1 97 ? 16.874 -6.284 -15.957 1.00 94.44 97 GLU A CA 1
ATOM 794 C C . GLU A 1 97 ? 15.705 -5.447 -16.503 1.00 94.44 97 GLU A C 1
ATOM 796 O O . GLU A 1 97 ? 15.621 -4.240 -16.264 1.00 94.44 97 GLU A O 1
ATOM 801 N N . ASP A 1 98 ? 14.750 -6.099 -17.173 1.00 95.12 98 ASP A N 1
ATOM 802 C CA . ASP A 1 98 ? 13.562 -5.440 -17.720 1.00 95.12 98 ASP A CA 1
ATOM 803 C C . ASP A 1 98 ? 12.663 -4.871 -16.611 1.00 95.12 98 ASP A C 1
ATOM 805 O O . ASP A 1 98 ? 12.098 -3.783 -16.758 1.00 95.12 98 ASP A O 1
ATOM 809 N N . VAL A 1 99 ? 12.512 -5.590 -15.495 1.00 94.69 99 VAL A N 1
ATOM 810 C CA . VAL A 1 99 ? 11.718 -5.152 -14.339 1.00 94.69 99 VAL A CA 1
ATOM 811 C C . VAL A 1 99 ? 12.404 -4.007 -13.596 1.00 94.69 99 VAL A C 1
ATOM 813 O O . VAL A 1 99 ? 11.726 -3.041 -13.241 1.00 94.69 99 VAL A O 1
ATOM 816 N N . VAL A 1 100 ? 13.726 -4.052 -13.420 1.00 93.69 100 VAL A N 1
ATOM 817 C CA . VAL A 1 100 ? 14.505 -2.961 -12.808 1.00 93.69 100 VAL A CA 1
ATOM 818 C C . VAL A 1 100 ? 14.378 -1.679 -13.630 1.00 93.69 100 VAL A C 1
ATOM 820 O O . VAL A 1 100 ? 14.065 -0.618 -13.083 1.00 93.69 100 VAL A O 1
ATOM 823 N N . GLU A 1 101 ? 14.538 -1.762 -14.951 1.00 95.31 101 GLU A N 1
ATOM 824 C CA . GLU A 1 101 ? 14.397 -0.593 -15.822 1.00 95.31 101 GLU A CA 1
ATOM 825 C C . GLU A 1 101 ? 12.963 -0.038 -15.803 1.00 95.31 1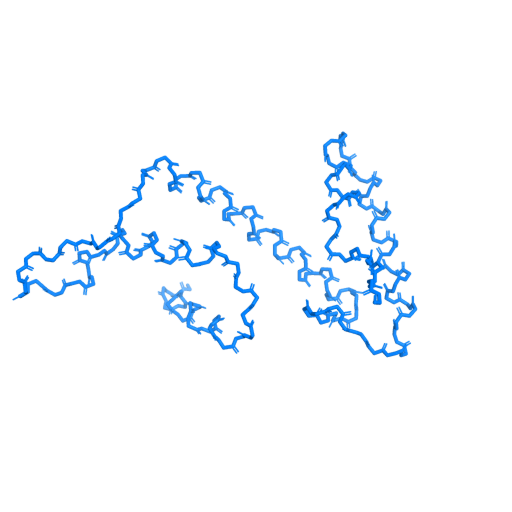01 GLU A C 1
ATOM 827 O O . GLU A 1 101 ? 12.769 1.173 -15.661 1.00 95.31 101 GLU A O 1
ATOM 832 N N . LYS A 1 102 ? 11.937 -0.899 -15.855 1.00 95.69 102 LYS A N 1
ATOM 833 C CA . LYS A 1 102 ? 10.530 -0.472 -15.721 1.00 95.69 102 LYS A CA 1
ATOM 834 C C . LYS A 1 102 ? 10.250 0.188 -14.374 1.00 95.69 102 LYS A C 1
ATOM 836 O O . LYS A 1 102 ? 9.565 1.208 -14.333 1.00 95.69 102 LYS A O 1
ATOM 841 N N . ASN A 1 103 ? 10.787 -0.355 -13.284 1.00 95.31 103 ASN A N 1
ATOM 842 C CA . ASN A 1 103 ? 10.649 0.211 -11.946 1.00 95.31 103 ASN A CA 1
ATOM 843 C C . ASN A 1 103 ? 11.248 1.627 -11.877 1.00 95.31 103 ASN A C 1
ATOM 845 O O . ASN A 1 103 ? 10.608 2.557 -11.382 1.00 95.31 103 ASN A O 1
ATOM 849 N N . HIS A 1 104 ? 12.435 1.833 -12.458 1.00 95.12 104 HIS A N 1
ATOM 850 C CA . HIS A 1 104 ? 13.047 3.160 -12.559 1.00 95.12 104 HIS A CA 1
ATOM 851 C C . HIS A 1 104 ? 12.217 4.133 -13.400 1.00 95.12 104 HIS A C 1
ATOM 853 O O . HIS A 1 104 ? 12.090 5.306 -13.037 1.00 95.12 104 HIS A O 1
ATOM 859 N N . GLN A 1 105 ? 11.660 3.676 -14.523 1.00 96.19 105 GLN A N 1
ATOM 860 C CA . GLN A 1 105 ? 10.790 4.496 -15.370 1.00 96.19 105 GLN A CA 1
ATOM 861 C C . GLN A 1 105 ? 9.514 4.903 -14.631 1.00 96.19 105 GLN A C 1
ATOM 863 O O . GLN A 1 105 ? 9.143 6.077 -14.664 1.00 96.19 105 GLN A O 1
ATOM 868 N N . LEU A 1 106 ? 8.899 3.967 -13.908 1.00 95.25 106 LEU A N 1
ATOM 869 C CA . LEU A 1 106 ? 7.709 4.217 -13.106 1.00 95.25 106 LEU A CA 1
ATOM 870 C C . LEU A 1 106 ? 7.991 5.239 -11.996 1.00 95.25 106 LEU A C 1
ATOM 872 O O . LEU A 1 106 ? 7.273 6.232 -11.896 1.00 95.25 106 LEU A O 1
ATOM 876 N N . LYS A 1 107 ? 9.082 5.078 -11.232 1.00 95.44 107 LYS A N 1
ATOM 877 C CA . LYS A 1 107 ? 9.475 6.060 -10.204 1.00 95.44 107 LYS A CA 1
ATOM 878 C C . LYS A 1 107 ? 9.686 7.451 -10.810 1.00 95.44 107 LYS A C 1
ATOM 880 O O . LYS A 1 107 ? 9.203 8.440 -10.267 1.00 95.44 107 LYS A O 1
ATOM 885 N N . LYS A 1 108 ? 10.375 7.547 -11.956 1.00 96.31 108 LYS A N 1
ATOM 886 C CA . LYS A 1 108 ? 10.603 8.827 -12.655 1.00 96.31 108 LYS A CA 1
ATOM 887 C C . LYS A 1 108 ? 9.306 9.488 -13.109 1.00 96.31 108 LYS A C 1
ATOM 889 O O . LYS A 1 108 ? 9.196 10.705 -12.995 1.00 96.31 108 LYS A O 1
ATOM 894 N N . GLN A 1 109 ? 8.353 8.710 -13.621 1.00 95.38 109 GLN A N 1
ATOM 895 C CA . GLN A 1 109 ? 7.044 9.225 -14.010 1.00 95.38 109 GLN A CA 1
ATOM 896 C C . GLN A 1 109 ? 6.332 9.847 -12.803 1.00 95.38 109 GLN A C 1
ATOM 898 O O . GLN A 1 109 ? 5.912 10.996 -12.872 1.00 95.38 109 GLN A O 1
ATOM 903 N N . TRP A 1 110 ? 6.279 9.130 -11.681 1.00 93.69 110 TRP A N 1
ATOM 904 C CA . TRP A 1 110 ? 5.608 9.606 -10.469 1.00 93.69 110 TRP A CA 1
ATOM 905 C C . TRP A 1 110 ? 6.288 10.829 -9.849 1.00 93.69 110 TRP A C 1
ATOM 907 O O . TRP A 1 110 ? 5.611 11.754 -9.415 1.00 93.69 110 TRP A O 1
ATOM 917 N N . LEU A 1 111 ? 7.622 10.896 -9.881 1.00 96.38 111 LEU A N 1
ATOM 918 C CA . LEU A 1 111 ? 8.354 12.099 -9.467 1.00 96.38 111 LEU A CA 1
ATOM 919 C C . LEU A 1 111 ? 8.042 13.314 -10.353 1.00 96.38 111 LEU A C 1
ATOM 921 O O . LEU A 1 111 ? 8.064 14.441 -9.866 1.00 96.38 111 LEU A O 1
ATOM 925 N N . ALA A 1 112 ? 7.781 13.106 -11.647 1.00 96.56 112 ALA A N 1
ATOM 926 C CA . ALA A 1 112 ? 7.424 14.179 -12.575 1.00 96.56 112 ALA A CA 1
ATOM 927 C C . ALA A 1 112 ? 5.961 14.635 -12.436 1.00 96.56 112 ALA A C 1
ATOM 929 O O . ALA A 1 112 ? 5.643 15.760 -12.819 1.00 96.56 112 ALA A O 1
ATOM 930 N N . GLU A 1 113 ? 5.091 13.770 -11.913 1.00 95.12 113 GLU A N 1
ATOM 931 C CA . GLU A 1 113 ? 3.670 14.041 -11.659 1.00 95.12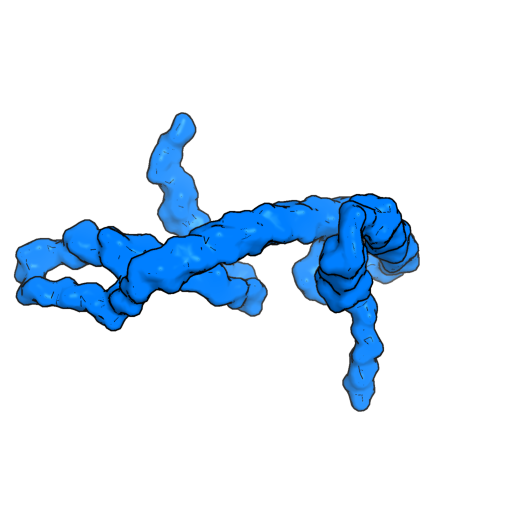 113 GLU A CA 1
ATOM 932 C C . GLU A 1 113 ? 3.403 14.633 -10.261 1.00 95.12 113 GLU A C 1
ATOM 934 O O . GLU A 1 113 ? 2.272 15.023 -9.992 1.00 95.12 113 GLU A O 1
ATOM 939 N N . ALA A 1 114 ? 4.419 14.738 -9.394 1.00 95.50 114 ALA A N 1
ATOM 940 C CA . ALA A 1 114 ? 4.290 15.317 -8.055 1.00 95.50 114 ALA A CA 1
ATOM 941 C C . ALA A 1 114 ? 3.748 16.759 -8.101 1.00 95.50 114 ALA A C 1
ATOM 943 O O . ALA A 1 114 ? 4.294 17.611 -8.813 1.00 95.50 114 ALA A O 1
ATOM 944 N N . GLU A 1 115 ? 2.694 17.044 -7.329 1.00 96.06 115 GLU A N 1
ATOM 945 C CA . GLU A 1 115 ? 2.040 18.358 -7.341 1.00 96.06 115 GLU A CA 1
ATOM 946 C C . GLU A 1 115 ? 2.835 19.386 -6.527 1.00 96.06 115 GLU A C 1
ATOM 948 O O . GLU A 1 115 ? 2.908 20.567 -6.890 1.00 96.06 115 GLU A O 1
ATOM 953 N N . ASP A 1 116 ? 3.471 18.931 -5.447 1.00 95.69 116 ASP A N 1
ATOM 954 C CA . ASP A 1 116 ? 4.266 19.757 -4.551 1.00 95.69 116 ASP A CA 1
ATOM 955 C C . ASP A 1 116 ? 5.520 19.044 -4.000 1.00 95.69 116 ASP A C 1
ATOM 957 O O . ASP A 1 116 ? 5.929 17.965 -4.438 1.00 95.69 116 ASP A O 1
ATOM 961 N N . GLY A 1 117 ? 6.207 19.715 -3.071 1.00 95.00 117 GLY A N 1
ATOM 962 C CA . GLY A 1 117 ? 7.434 19.197 -2.471 1.00 95.00 117 GLY A CA 1
ATOM 963 C C . GLY A 1 117 ? 7.213 17.994 -1.553 1.00 95.00 117 GLY A C 1
ATOM 964 O O . GLY A 1 117 ? 8.101 17.145 -1.470 1.00 95.00 117 GLY A O 1
ATOM 965 N N . ASP A 1 118 ? 6.062 17.901 -0.889 1.00 94.00 118 ASP A N 1
ATOM 966 C CA . ASP A 1 118 ? 5.743 16.789 0.006 1.00 94.00 118 ASP A CA 1
ATOM 967 C C . ASP A 1 118 ? 5.394 15.538 -0.812 1.00 94.00 118 ASP A C 1
ATOM 969 O O . ASP A 1 118 ? 5.871 14.443 -0.490 1.00 94.00 118 ASP A O 1
ATOM 973 N N . ASP A 1 119 ? 4.684 15.700 -1.931 1.00 92.88 119 ASP A N 1
ATOM 974 C CA . ASP A 1 119 ? 4.455 14.638 -2.918 1.00 92.88 119 ASP A CA 1
A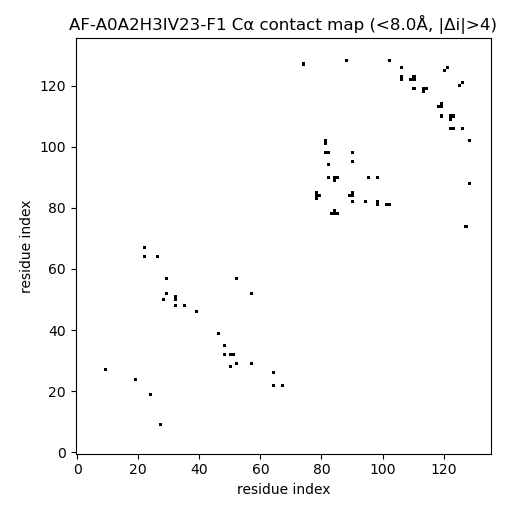TOM 975 C C . ASP A 1 119 ? 5.774 14.111 -3.492 1.00 92.88 119 ASP A C 1
ATOM 977 O O . ASP A 1 119 ? 6.013 12.898 -3.536 1.00 92.88 119 ASP A O 1
ATOM 981 N N . PHE A 1 120 ? 6.682 15.015 -3.872 1.00 95.31 120 PHE A N 1
ATOM 982 C CA . PHE A 1 120 ? 7.995 14.629 -4.386 1.00 95.31 120 PHE A CA 1
ATOM 983 C C . PHE A 1 120 ? 8.788 13.826 -3.350 1.00 95.31 120 PHE A C 1
ATOM 985 O O . PHE A 1 120 ? 9.324 12.764 -3.668 1.00 95.31 120 PHE A O 1
ATOM 992 N N . ILE A 1 121 ? 8.851 14.303 -2.100 1.00 94.88 121 ILE A N 1
ATOM 993 C CA . ILE A 1 121 ? 9.551 13.608 -1.008 1.00 94.88 121 ILE A CA 1
ATOM 994 C C . ILE A 1 121 ? 8.914 12.242 -0.744 1.00 94.88 121 ILE A C 1
ATOM 996 O O . ILE A 1 121 ? 9.639 11.278 -0.475 1.00 94.88 121 ILE A O 1
ATOM 1000 N N . SER A 1 122 ? 7.587 12.151 -0.843 1.00 90.88 122 SER A N 1
ATOM 1001 C CA . SER A 1 122 ? 6.844 10.907 -0.651 1.00 90.88 122 SER A CA 1
ATOM 1002 C C . SER A 1 122 ? 7.293 9.837 -1.646 1.00 90.88 122 SER A C 1
ATOM 1004 O O . SER A 1 122 ? 7.646 8.727 -1.245 1.00 90.88 122 SER A O 1
ATOM 1006 N N . VAL A 1 123 ? 7.385 10.184 -2.930 1.00 92.75 123 VAL A N 1
ATOM 1007 C CA . VAL A 1 123 ? 7.849 9.258 -3.975 1.00 92.75 123 VAL A CA 1
ATOM 1008 C C . VAL A 1 123 ? 9.357 9.006 -3.887 1.00 92.75 123 VAL A C 1
ATOM 1010 O O . VAL A 1 123 ? 9.805 7.872 -4.049 1.00 92.75 123 VAL A O 1
ATOM 1013 N N . ASP A 1 124 ? 10.163 10.037 -3.634 1.00 93.62 124 ASP A N 1
ATOM 1014 C CA . ASP A 1 124 ? 11.625 9.925 -3.630 1.00 93.62 124 ASP A CA 1
ATOM 1015 C C . ASP A 1 124 ? 12.127 9.008 -2.510 1.00 93.62 124 ASP A C 1
ATOM 1017 O O . ASP A 1 124 ? 12.965 8.136 -2.763 1.00 93.62 124 ASP A O 1
ATOM 1021 N N . ARG A 1 125 ? 11.583 9.1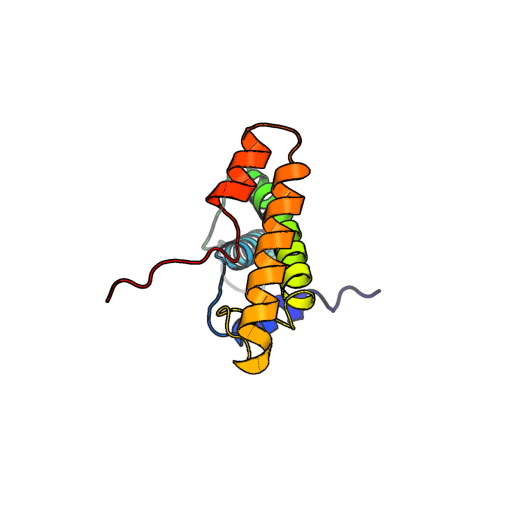70 -1.295 1.00 90.94 125 ARG A N 1
ATOM 1022 C CA . ARG A 1 125 ? 12.056 8.477 -0.087 1.00 90.94 125 ARG A CA 1
ATOM 1023 C C . ARG A 1 125 ? 11.307 7.201 0.257 1.00 90.94 125 ARG A C 1
ATOM 1025 O O . ARG A 1 125 ? 11.892 6.343 0.912 1.00 90.94 125 ARG A O 1
ATOM 1032 N N . PHE A 1 126 ? 10.034 7.100 -0.113 1.00 89.50 126 PHE A N 1
ATOM 1033 C CA . PHE A 1 126 ? 9.166 5.992 0.299 1.00 89.50 126 PHE A CA 1
ATOM 1034 C C . PHE A 1 126 ? 8.693 5.158 -0.893 1.00 89.50 126 PHE A C 1
ATOM 1036 O O . PHE A 1 126 ? 7.620 4.556 -0.854 1.00 89.50 126 PHE A O 1
ATOM 1043 N N . TRP A 1 127 ? 9.501 5.107 -1.957 1.00 92.06 127 TRP A N 1
ATOM 1044 C CA . TRP A 1 127 ? 9.233 4.239 -3.097 1.00 92.06 127 TRP A CA 1
ATOM 1045 C C . TRP A 1 127 ? 9.184 2.769 -2.642 1.00 92.06 127 TRP A C 1
ATOM 1047 O O . TRP A 1 127 ? 10.158 2.285 -2.066 1.00 92.06 127 TRP A O 1
ATOM 1057 N N . PRO A 1 128 ? 8.089 2.027 -2.891 1.00 88.62 128 PRO A N 1
ATOM 1058 C CA . PRO A 1 128 ? 7.900 0.694 -2.311 1.00 88.62 128 PRO A CA 1
ATOM 1059 C C . PRO A 1 128 ? 8.819 -0.380 -2.902 1.00 88.62 128 PRO A C 1
ATOM 1061 O O . PRO A 1 128 ? 8.998 -1.427 -2.291 1.00 88.62 128 PRO A O 1
ATOM 1064 N N . PHE A 1 129 ? 9.396 -0.129 -4.078 1.00 90.44 129 PHE A N 1
ATOM 1065 C CA . PHE A 1 129 ? 10.330 -1.032 -4.758 1.00 90.44 129 PHE A CA 1
ATOM 1066 C C . PHE A 1 129 ? 11.731 -0.422 -4.804 1.00 90.44 129 PHE A C 1
ATOM 1068 O O . PHE A 1 129 ? 12.415 -0.472 -5.830 1.00 90.44 129 PHE A O 1
ATOM 1075 N N . GLN A 1 130 ? 12.105 0.294 -3.745 1.00 84.06 130 GLN A N 1
ATOM 1076 C CA . GLN A 1 130 ? 13.426 0.884 -3.642 1.00 84.06 130 GLN A CA 1
ATOM 1077 C C . GLN A 1 130 ? 14.459 -0.214 -3.420 1.00 84.06 130 GLN A C 1
ATOM 1079 O O . GLN A 1 130 ? 14.298 -1.060 -2.545 1.00 84.06 130 GLN A O 1
ATOM 1084 N N . ASP A 1 131 ? 15.514 -0.178 -4.227 1.00 74.81 131 ASP A N 1
ATOM 1085 C CA . ASP A 1 131 ? 16.655 -1.054 -4.030 1.00 74.81 131 ASP A CA 1
ATOM 1086 C C . ASP A 1 131 ? 17.426 -0.618 -2.777 1.00 74.81 131 ASP A C 1
ATOM 1088 O O . ASP A 1 131 ? 17.590 0.582 -2.507 1.00 74.81 131 ASP A O 1
ATOM 1092 N N . HIS A 1 132 ? 17.871 -1.593 -1.999 1.00 70.88 132 HIS A N 1
ATOM 1093 C CA . HIS A 1 132 ? 18.636 -1.383 -0.781 1.00 70.88 132 HIS A CA 1
ATOM 1094 C C . HIS A 1 132 ? 19.908 -2.215 -0.879 1.00 70.88 132 HIS A C 1
ATOM 1096 O O . HIS A 1 132 ? 19.841 -3.407 -1.156 1.00 70.88 132 HIS A O 1
ATOM 1102 N N . GLU A 1 133 ? 21.063 -1.600 -0.614 1.00 71.00 133 GLU A N 1
ATOM 1103 C CA . GLU A 1 133 ? 22.289 -2.374 -0.433 1.00 71.00 133 GLU A CA 1
ATOM 1104 C C . GLU A 1 133 ? 22.078 -3.347 0.734 1.00 71.00 133 GLU A C 1
ATOM 1106 O O . GLU A 1 133 ? 21.863 -2.932 1.878 1.00 71.00 133 GLU A O 1
ATOM 1111 N N . GLU A 1 134 ? 22.114 -4.645 0.440 1.00 65.19 134 GLU A N 1
ATOM 1112 C CA . GLU A 1 134 ? 22.199 -5.669 1.471 1.00 65.19 134 GLU A CA 1
ATOM 1113 C C . GLU A 1 134 ? 23.595 -5.565 2.099 1.00 65.19 134 GLU A C 1
ATOM 1115 O O . GLU A 1 134 ? 24.612 -5.702 1.422 1.00 65.19 134 GLU A O 1
ATOM 1120 N N . LEU A 1 135 ? 23.653 -5.227 3.390 1.00 60.72 135 LEU A N 1
ATOM 1121 C CA . LEU A 1 135 ? 24.913 -5.199 4.128 1.00 60.72 135 LEU A CA 1
ATOM 1122 C C . LEU A 1 135 ? 25.346 -6.645 4.409 1.00 60.72 135 LEU A C 1
ATOM 1124 O O . LEU A 1 135 ? 24.645 -7.349 5.138 1.00 60.72 135 LEU A O 1
ATOM 1128 N N . ASP A 1 136 ? 26.487 -7.042 3.838 1.00 53.94 136 ASP A N 1
ATOM 1129 C CA . ASP A 1 136 ? 27.173 -8.323 4.093 1.00 53.94 136 ASP A CA 1
ATOM 1130 C C . ASP A 1 136 ? 27.558 -8.533 5.575 1.00 53.94 136 ASP A C 1
ATOM 1132 O O . ASP A 1 136 ? 28.027 -7.568 6.234 1.00 53.94 136 ASP A O 1
#

Solvent-accessible surface area (backbone atoms only — not comparable to full-atom values): 8540 Å² total; per-residue (Å²): 138,75,95,70,66,70,75,56,55,69,62,65,59,68,76,49,78,86,78,74,58,64,59,67,56,51,51,52,51,50,55,47,50,76,43,34,80,78,72,51,68,93,86,52,79,88,76,72,69,95,59,84,76,56,71,66,60,53,55,56,45,52,59,51,46,54,53,49,53,56,50,51,54,51,52,55,53,51,24,57,76,41,76,60,37,38,98,85,68,53,68,57,79,93,48,39,66,62,36,52,52,49,50,52,51,50,52,52,51,54,51,71,66,38,87,49,72,66,50,30,50,47,50,72,74,61,43,92,84,62,90,70,88,80,83,129

Sequence (136 aa):
MNSIDEGCYSIYSAGRQWSGNIVTLKEALLRLATHWDQLVDGNQEQIQCPVHFDPKEAEEFFVLEDNWFKASILVEHWRSILDDLGQDGWVKHESYEDVVEKNHQLKKQWLAEAEDGDDFISVDRFWPFQDHEELD

Mean predicted aligned error: 9.88 Å

Foldseek 3Di:
DDPPPPVVVLVVQVPPDCPDDCLSVVVVLVVCQVCVVVVDDPPDDPDHDPDDDDPVRVVVSVVVSVVVVVVVVVVCVLCVVLVVQDPVRDDDPVSVVVSVVVLVVVLVVQCVVQPDDVSNCCSVPVPPNDDDPDDD

Radius of gyration: 20.48 Å; Cα contacts (8 Å, |Δi|>4): 44; chains: 1; bounding box: 54×38×52 Å

Secondary structure (DSSP, 8-state):
--TTSHHHHHHHGGGS-S---HHHHHHHHHHHHHTHHHHS-TTSS----S----HHHHHHHHHHHHHHHHHHHHHHHHHHHTTS--TT----GGGHHHHHHHHHHHHHHHHHH--SHHHHHHHHH--TT-------